Protein AF-W1Y1P5-F1 (afdb_monomer)

Radius of gyration: 15.21 Å; Cα contacts (8 Å, |Δi|>4): 133; chains: 1; bounding box: 36×30×34 Å

Foldseek 3Di:
DWDWPDWDDDPVDIDTDIDDPDDQDPVNVVVVQVVLVVLLVVFFFKDKDKDAPVVLVVVVADDPDDPPDDRIFIWIDRPPPHIYGDPDDDDRTSPVVVHDDDPDDDDDD

pLDDT: mean 91.01, std 9.86, range [53.72, 98.44]

Organism: NCBI:txid408170

Nearest PDB structures (foldseek):
  2zze-assembly2_B  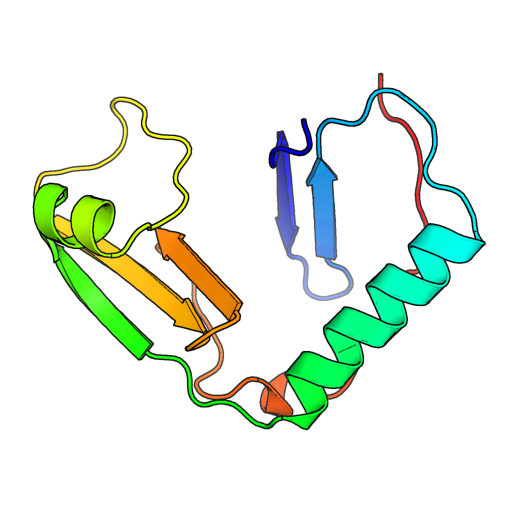TM=9.377E-01  e=1.268E-06  Pyrococcus horikoshii
  2zzg-assembly1_A  TM=9.286E-01  e=6.532E-06  Pyrococcus horikoshii
  2zzg-assembly2_B  TM=8.873E-01  e=1.483E-05  Pyrococcus horikoshii
  3wqy-assembly1_B  TM=8.993E-01  e=1.227E-05  Archaeoglobus fulgidus DSM 4304
  6vu9-assembly1_A  TM=7.867E-01  e=6.309E-03  Stenotrophomonas maltophilia K279a

Solvent-accessible surface area (backbone atoms only — not comparable to full-atom values): 6938 Å² total; per-residue (Å²): 124,73,46,83,73,47,76,47,83,56,99,87,53,74,48,80,40,63,43,67,98,63,83,83,48,72,68,55,50,53,49,50,44,50,52,55,37,52,54,24,71,65,51,45,60,46,49,71,48,75,40,42,54,66,60,42,54,73,70,59,38,50,66,91,86,56,98,82,68,62,70,63,39,42,38,41,26,41,81,98,77,47,39,31,66,50,92,72,91,77,72,65,32,37,45,80,64,75,72,68,80,86,88,79,87,81,90,88,128

Secondary structure (DSSP, 8-state):
---EEEEEE-SS-EEEEE--SSPPPHHHHHHHHHHHHHHHHTTPBPEEEEEEHHHHHHTT-B---STT--SEEEEE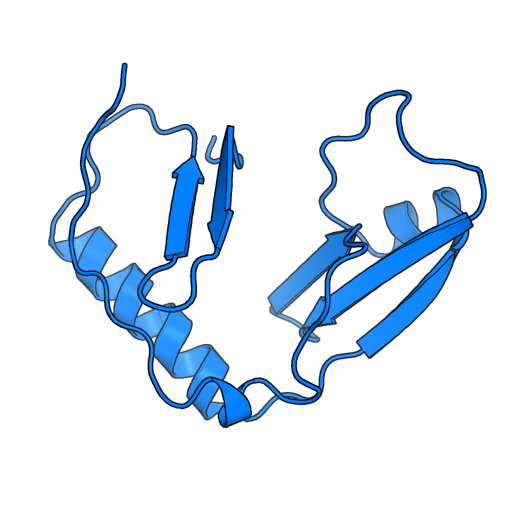EETTTEEEE--S---SBGGGG------------

Mean predicted aligned error: 4.42 Å

Structure (mmCIF, N/CA/C/O backbone):
data_AF-W1Y1P5-F1
#
_entry.id   AF-W1Y1P5-F1
#
loop_
_atom_site.group_PDB
_atom_site.id
_atom_site.type_symbol
_atom_site.label_atom_id
_atom_site.label_alt_id
_atom_site.label_comp_id
_atom_site.label_asym_id
_atom_site.label_entity_id
_atom_site.label_seq_id
_atom_site.pdbx_PDB_ins_code
_atom_site.Cartn_x
_atom_site.Cartn_y
_atom_site.Cartn_z
_atom_site.occupancy
_atom_site.B_iso_or_equiv
_atom_site.auth_seq_id
_atom_site.auth_comp_id
_atom_site.auth_asym_id
_atom_site.auth_atom_id
_atom_site.pdbx_PDB_model_num
ATOM 1 N N . HIS A 1 1 ? 4.144 15.366 2.921 1.00 67.88 1 HIS A N 1
ATOM 2 C CA . HIS A 1 1 ? 4.248 15.459 4.394 1.00 67.88 1 HIS A CA 1
ATOM 3 C C . HIS A 1 1 ? 3.990 14.107 5.050 1.00 67.88 1 HIS A C 1
ATOM 5 O O . HIS A 1 1 ? 4.590 13.836 6.080 1.00 67.88 1 HIS A O 1
ATOM 11 N N . VAL A 1 2 ? 3.175 13.248 4.430 1.00 82.06 2 VAL A N 1
ATOM 12 C CA . VAL A 1 2 ? 3.086 11.826 4.771 1.00 82.06 2 VAL A CA 1
ATOM 13 C C . VAL A 1 2 ? 4.172 11.038 4.047 1.00 82.06 2 VAL A C 1
ATOM 15 O O . VAL A 1 2 ? 4.316 11.179 2.837 1.00 82.06 2 VAL A O 1
ATOM 18 N N . ASN A 1 3 ? 4.947 10.257 4.795 1.00 84.12 3 ASN A N 1
ATOM 19 C CA . ASN A 1 3 ? 5.910 9.282 4.292 1.00 84.12 3 ASN A CA 1
ATOM 20 C C . ASN A 1 3 ? 5.814 8.025 5.154 1.00 84.12 3 ASN A C 1
ATOM 22 O O . ASN A 1 3 ? 5.551 8.122 6.353 1.00 84.12 3 ASN A O 1
ATOM 26 N N . GLN A 1 4 ? 6.067 6.864 4.561 1.00 87.50 4 GLN A N 1
ATOM 27 C CA . GLN A 1 4 ? 6.150 5.615 5.306 1.00 87.50 4 GLN A CA 1
ATOM 28 C C . GLN A 1 4 ? 7.333 5.645 6.285 1.00 87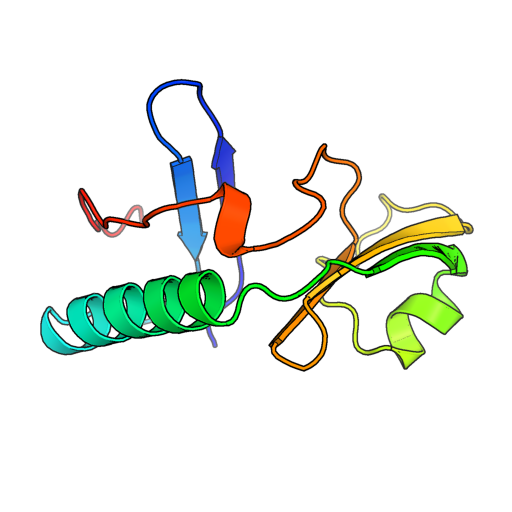.50 4 GLN A C 1
ATOM 30 O O . GLN A 1 4 ? 8.462 5.958 5.905 1.00 87.50 4 GLN A O 1
ATOM 35 N N . ALA A 1 5 ? 7.064 5.295 7.540 1.00 89.75 5 ALA A N 1
ATOM 36 C CA . ALA A 1 5 ? 8.041 5.172 8.620 1.00 89.75 5 ALA A CA 1
ATOM 37 C C . ALA A 1 5 ? 8.278 3.707 9.037 1.00 89.75 5 ALA A C 1
ATOM 39 O O . ALA A 1 5 ? 9.285 3.402 9.674 1.00 89.75 5 ALA A O 1
ATOM 40 N N . GLY A 1 6 ? 7.380 2.792 8.656 1.00 89.00 6 GLY A N 1
ATOM 41 C CA . GLY A 1 6 ? 7.469 1.377 9.002 1.00 89.00 6 GLY A CA 1
ATOM 42 C C . GLY A 1 6 ? 6.329 0.549 8.415 1.00 89.00 6 GLY A C 1
ATOM 43 O O . GLY A 1 6 ? 5.295 1.075 8.006 1.00 89.00 6 GLY A O 1
ATOM 44 N N . SER A 1 7 ? 6.526 -0.765 8.337 1.00 91.06 7 SER A N 1
ATOM 45 C CA . SER A 1 7 ? 5.476 -1.718 7.973 1.00 91.06 7 SER A CA 1
ATOM 46 C C . SER A 1 7 ? 5.750 -3.081 8.605 1.00 91.06 7 SER A C 1
ATOM 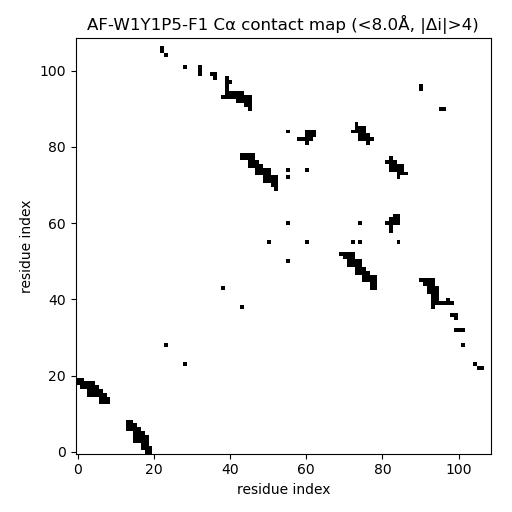48 O O . SER A 1 7 ? 6.905 -3.491 8.739 1.00 91.06 7 SER A O 1
ATOM 50 N N . LEU A 1 8 ? 4.685 -3.772 9.006 1.00 93.25 8 LEU A N 1
ATOM 51 C CA . LEU A 1 8 ? 4.706 -5.138 9.520 1.00 93.25 8 LEU A CA 1
ATOM 52 C C . LEU A 1 8 ? 3.529 -5.907 8.922 1.00 93.25 8 LEU A C 1
ATOM 54 O O . LEU A 1 8 ? 2.396 -5.435 8.975 1.00 93.25 8 LEU A O 1
ATOM 58 N N . VAL A 1 9 ? 3.787 -7.113 8.421 1.00 94.06 9 VAL A N 1
ATOM 59 C CA . VAL A 1 9 ? 2.752 -8.024 7.922 1.00 94.06 9 VAL A CA 1
ATOM 60 C C . VAL A 1 9 ? 2.835 -9.326 8.705 1.00 94.06 9 VAL A C 1
ATOM 62 O O . VAL A 1 9 ? 3.884 -9.969 8.746 1.00 94.06 9 VAL A O 1
ATOM 65 N N . THR A 1 10 ? 1.731 -9.701 9.339 1.00 95.81 10 THR A N 1
ATOM 66 C CA . THR A 1 10 ? 1.560 -10.973 10.050 1.00 95.81 10 THR A CA 1
ATOM 67 C C . THR A 1 10 ? 0.379 -11.738 9.441 1.00 95.81 10 THR A C 1
ATOM 69 O O . THR A 1 10 ? -0.362 -11.160 8.645 1.00 95.81 10 THR A O 1
ATOM 72 N N . PRO A 1 11 ? 0.169 -13.020 9.790 1.00 94.50 11 PRO A N 1
ATOM 73 C CA . PRO A 1 11 ? -1.009 -13.758 9.334 1.00 94.50 11 PRO A CA 1
ATOM 74 C C . PRO A 1 11 ? -2.345 -13.133 9.762 1.00 94.50 11 PRO A C 1
ATOM 76 O O . PRO A 1 11 ? -3.334 -13.296 9.056 1.00 94.50 11 PRO A O 1
ATOM 79 N N . ASP A 1 12 ? -2.365 -12.424 10.897 1.00 94.12 12 ASP A N 1
ATOM 80 C CA . ASP A 1 12 ? -3.600 -11.933 11.516 1.00 94.12 12 ASP A CA 1
ATOM 81 C C . ASP A 1 12 ? -3.856 -10.443 11.250 1.00 94.12 12 ASP A C 1
ATOM 83 O O . ASP A 1 12 ? -5.005 -10.009 11.196 1.00 94.12 12 ASP A O 1
ATOM 87 N N . TYR A 1 13 ? -2.797 -9.641 11.107 1.00 94.19 13 TYR A N 1
ATOM 88 C CA . TYR A 1 13 ? -2.910 -8.199 10.888 1.00 94.19 13 TYR A CA 1
ATOM 89 C C . TYR A 1 13 ? -1.710 -7.602 10.146 1.00 94.19 13 TYR A C 1
ATOM 91 O O . TYR A 1 13 ? -0.591 -8.129 10.165 1.00 94.19 13 TYR A O 1
ATOM 99 N N . LEU A 1 14 ? -1.951 -6.436 9.549 1.00 95.88 14 LEU A N 1
ATOM 100 C CA . LEU A 1 14 ? -0.943 -5.552 8.978 1.00 95.88 14 LEU A CA 1
ATOM 101 C C . LEU A 1 14 ? -0.868 -4.268 9.808 1.00 95.88 14 LEU A C 1
ATOM 103 O O . LEU A 1 14 ? -1.893 -3.733 10.227 1.00 95.88 14 LEU A O 1
ATOM 107 N N . ARG A 1 15 ? 0.346 -3.761 10.025 1.00 96.00 15 ARG A N 1
ATOM 108 C CA . ARG A 1 15 ? 0.599 -2.430 10.588 1.00 96.00 15 ARG A CA 1
ATOM 109 C C . ARG A 1 15 ? 1.335 -1.587 9.556 1.00 96.00 15 ARG A C 1
ATOM 111 O O . ARG A 1 15 ? 2.306 -2.057 8.960 1.00 96.00 15 ARG A O 1
ATOM 118 N N . PHE A 1 16 ? 0.894 -0.349 9.374 1.00 94.38 16 PHE A N 1
ATOM 119 C CA . PHE A 1 16 ? 1.541 0.625 8.505 1.00 94.38 16 PHE A CA 1
ATOM 120 C C . PHE A 1 16 ? 1.793 1.905 9.296 1.00 94.38 16 PHE A C 1
ATOM 122 O O . PHE A 1 16 ? 0.852 2.516 9.796 1.00 94.38 16 PHE A O 1
ATOM 129 N N . ASP A 1 17 ? 3.062 2.287 9.416 1.00 93.81 17 ASP A N 1
ATOM 130 C CA . ASP A 1 17 ? 3.481 3.454 10.185 1.00 93.81 17 ASP A CA 1
ATOM 131 C C . ASP A 1 17 ? 3.828 4.581 9.206 1.00 93.81 17 ASP A C 1
ATOM 133 O O . ASP A 1 17 ? 4.538 4.358 8.219 1.00 93.81 17 ASP A O 1
ATOM 137 N N . PHE A 1 18 ? 3.362 5.799 9.474 1.00 92.62 18 PHE A N 1
ATOM 138 C CA . PHE A 1 18 ? 3.583 6.959 8.613 1.00 92.62 18 PHE A CA 1
ATOM 139 C C . PHE A 1 18 ? 3.822 8.235 9.421 1.00 92.62 18 PHE A C 1
ATOM 141 O O . PHE A 1 18 ? 3.404 8.356 10.569 1.00 92.62 18 PHE A O 1
ATOM 148 N N . THR A 1 19 ? 4.500 9.211 8.817 1.00 91.50 19 THR A N 1
ATOM 149 C CA . THR A 1 19 ? 4.709 10.528 9.429 1.00 91.50 19 THR A CA 1
ATOM 150 C C . THR A 1 19 ? 3.500 11.430 9.196 1.00 91.50 19 THR A C 1
ATOM 152 O O . THR A 1 19 ? 3.135 11.682 8.050 1.00 91.50 19 THR A O 1
ATOM 155 N N . HIS A 1 20 ? 2.908 11.988 10.246 1.00 90.38 20 HIS A N 1
ATOM 156 C CA . HIS A 1 20 ? 1.846 12.987 10.128 1.00 90.38 20 HIS A CA 1
ATOM 157 C C . HIS A 1 20 ? 1.921 13.975 11.300 1.00 90.38 20 HIS A C 1
ATOM 159 O O . HIS A 1 20 ? 2.383 13.621 12.381 1.00 90.38 20 HIS A O 1
ATOM 165 N N . PHE A 1 21 ? 1.556 15.240 11.072 1.00 87.12 21 PHE A N 1
ATOM 166 C CA . PHE A 1 21 ? 1.766 16.320 12.053 1.00 87.12 21 PHE A CA 1
ATOM 167 C C . PHE A 1 21 ? 0.642 16.446 13.087 1.00 87.12 21 PHE A C 1
ATOM 169 O O . PHE A 1 21 ? 0.788 17.157 14.079 1.00 87.12 21 PHE A O 1
ATOM 176 N N . SER A 1 22 ? -0.477 15.778 12.848 1.00 89.25 22 SER A N 1
ATOM 177 C CA . SER A 1 22 ? -1.657 15.761 13.703 1.00 89.25 22 SER A CA 1
ATOM 178 C C . SER A 1 22 ? -2.201 14.337 13.780 1.00 89.25 22 SER A C 1
ATOM 180 O O . SER A 1 22 ? -1.859 13.520 12.928 1.00 89.25 22 SER A O 1
ATOM 182 N N . PRO A 1 23 ? -3.037 14.012 14.775 1.00 89.62 23 PRO A N 1
ATOM 183 C CA . PRO A 1 23 ? -3.843 12.799 14.724 1.00 89.62 23 PRO A CA 1
ATOM 184 C C . PRO A 1 23 ? -4.717 12.790 13.469 1.00 89.62 23 PRO A C 1
ATOM 186 O O . PRO A 1 23 ? -5.210 13.846 13.064 1.00 89.62 23 PRO A O 1
ATOM 189 N N . VAL A 1 24 ? -4.925 11.611 12.887 1.00 94.12 24 VAL A N 1
ATOM 190 C CA . VAL A 1 24 ? -5.866 11.448 11.775 1.00 94.12 24 VAL A CA 1
ATOM 191 C C . VAL A 1 24 ? -7.284 11.505 12.332 1.00 94.12 24 VAL A C 1
ATOM 193 O O . VAL A 1 24 ? -7.608 10.853 13.327 1.00 94.12 24 VAL A O 1
ATOM 196 N N . THR A 1 25 ? -8.135 12.322 11.729 1.00 95.31 25 THR A N 1
ATOM 197 C CA . THR A 1 25 ? -9.530 12.444 12.156 1.00 95.31 25 THR A CA 1
ATOM 198 C C . THR A 1 25 ? -10.338 11.211 11.753 1.00 95.31 25 THR A C 1
ATOM 200 O O . THR A 1 25 ? -9.996 10.509 10.806 1.00 95.31 25 THR A O 1
ATOM 203 N N . GLN A 1 26 ? -11.458 10.958 12.437 1.00 96.12 26 GLN A N 1
ATOM 204 C CA . GLN A 1 26 ? -12.335 9.838 12.076 1.00 96.12 26 GLN A CA 1
ATOM 205 C C . GLN A 1 26 ? -12.838 9.938 10.626 1.00 96.12 26 GLN A C 1
ATOM 207 O O . GLN A 1 26 ? -12.901 8.930 9.937 1.00 96.12 26 GLN A O 1
ATOM 212 N N . GLU A 1 27 ? -13.139 11.148 10.147 1.00 97.56 27 GLU A N 1
ATOM 213 C CA . GLU A 1 27 ? -13.575 11.370 8.765 1.00 97.56 27 GLU A CA 1
ATOM 214 C C . GLU A 1 27 ? -12.473 11.017 7.755 1.00 97.56 27 GLU A C 1
ATOM 216 O O . GLU A 1 27 ? -12.742 10.359 6.753 1.00 97.56 27 GLU A O 1
ATOM 221 N N . GLU A 1 28 ? -11.221 11.391 8.029 1.00 96.75 28 GLU A N 1
ATOM 222 C CA . GLU A 1 28 ? -10.084 11.003 7.188 1.00 96.75 28 GLU A CA 1
ATOM 223 C C . GLU A 1 28 ? -9.846 9.487 7.221 1.00 96.75 28 GLU A C 1
ATOM 225 O O . GLU A 1 28 ? -9.567 8.898 6.179 1.00 96.75 28 GLU A O 1
ATOM 230 N N . LEU A 1 29 ? -9.995 8.834 8.381 1.00 97.44 29 LEU A N 1
ATOM 231 C CA . LEU A 1 29 ? -9.897 7.373 8.489 1.00 97.44 29 LEU A CA 1
ATOM 232 C C . LEU A 1 29 ? -10.974 6.670 7.655 1.00 97.44 29 LEU A C 1
ATOM 234 O O . LEU A 1 29 ? -10.661 5.727 6.928 1.00 97.44 29 LEU A O 1
ATOM 238 N N . ASP A 1 30 ? -12.214 7.154 7.710 1.00 98.12 30 ASP A N 1
ATOM 239 C CA . ASP A 1 30 ? -13.321 6.614 6.918 1.00 98.12 30 ASP A CA 1
ATOM 240 C C . ASP A 1 30 ? -13.056 6.797 5.411 1.00 98.12 30 ASP A C 1
ATOM 242 O O . ASP A 1 30 ? -13.292 5.885 4.614 1.00 98.12 30 ASP A O 1
ATOM 246 N N . GLN A 1 31 ? -12.504 7.947 5.009 1.00 98.31 31 GLN A N 1
ATOM 247 C CA . GLN A 1 31 ? -12.100 8.214 3.625 1.00 98.31 31 GLN A CA 1
ATOM 248 C C . GLN A 1 31 ? -10.945 7.314 3.168 1.00 98.31 31 GLN A C 1
ATOM 250 O O . GLN A 1 31 ? -10.982 6.802 2.049 1.00 98.31 31 GLN A O 1
ATOM 255 N N . ILE A 1 32 ? -9.939 7.089 4.019 1.00 97.25 32 ILE A N 1
ATOM 256 C CA . ILE A 1 32 ? -8.820 6.182 3.734 1.00 97.25 32 ILE A CA 1
ATOM 257 C C . ILE A 1 32 ? -9.340 4.757 3.529 1.00 97.25 32 ILE A C 1
ATOM 259 O O . ILE A 1 32 ? -9.014 4.124 2.525 1.00 97.25 32 ILE A O 1
ATOM 263 N N . GLU A 1 33 ? -10.165 4.250 4.448 1.00 98.44 33 GLU A N 1
ATOM 264 C CA . GLU A 1 33 ? -10.734 2.904 4.340 1.00 98.44 33 GLU A CA 1
ATOM 265 C C . GLU A 1 33 ? -11.595 2.751 3.080 1.00 98.44 33 GLU A C 1
ATOM 267 O O . GLU A 1 33 ? -11.476 1.744 2.373 1.00 98.44 33 GLU A O 1
ATOM 272 N N . ALA A 1 34 ? -12.424 3.750 2.763 1.00 98.44 34 ALA A N 1
ATOM 273 C CA . ALA A 1 34 ? -13.240 3.753 1.552 1.00 98.44 34 ALA A CA 1
ATOM 274 C C . ALA A 1 34 ? -12.380 3.741 0.280 1.00 98.44 34 ALA A C 1
ATOM 276 O O . ALA A 1 34 ? -12.636 2.935 -0.613 1.00 98.44 34 ALA A O 1
ATOM 277 N N . LEU A 1 35 ? -11.334 4.571 0.221 1.00 98.31 35 LEU A N 1
ATOM 278 C CA . LEU A 1 35 ? -10.428 4.653 -0.924 1.00 98.31 35 LEU A CA 1
ATOM 279 C C . LEU A 1 35 ? -9.696 3.327 -1.170 1.00 98.31 35 LEU A C 1
ATOM 281 O O . LEU A 1 35 ? -9.641 2.853 -2.302 1.00 98.31 35 LEU A O 1
ATOM 285 N N . VAL A 1 36 ? -9.163 2.695 -0.119 1.00 97.88 36 VAL A N 1
ATOM 286 C CA . VAL A 1 36 ? -8.464 1.406 -0.260 1.00 97.88 36 VAL A CA 1
ATOM 287 C C . VAL A 1 36 ? -9.420 0.330 -0.773 1.00 97.88 36 VAL A C 1
ATOM 289 O O . VAL A 1 36 ? -9.068 -0.436 -1.669 1.00 97.88 36 VAL A O 1
ATOM 292 N N . ASN A 1 37 ? -10.646 0.280 -0.247 1.00 98.44 37 ASN A N 1
ATOM 293 C CA . ASN A 1 37 ? -11.645 -0.666 -0.736 1.00 98.44 37 ASN A CA 1
ATOM 294 C C . ASN A 1 37 ? -12.084 -0.358 -2.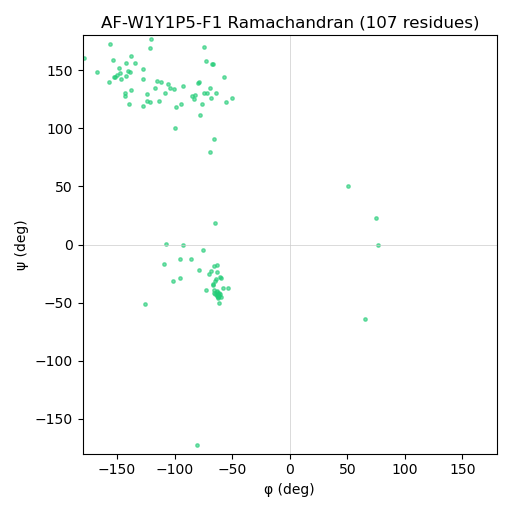178 1.00 98.44 37 ASN A C 1
ATOM 296 O O . ASN A 1 37 ? -12.297 -1.293 -2.946 1.00 98.44 37 ASN A O 1
ATOM 300 N N . GLU A 1 38 ? -12.165 0.911 -2.586 1.00 98.19 38 GLU A N 1
ATOM 301 C CA . GLU A 1 38 ? -12.439 1.285 -3.980 1.00 98.19 38 GLU A CA 1
ATOM 302 C C . GLU A 1 38 ? -11.366 0.728 -4.930 1.00 98.19 38 GLU A C 1
ATOM 304 O O . GLU A 1 38 ? -11.699 0.123 -5.948 1.00 98.19 38 GLU A O 1
ATOM 309 N N . GLU A 1 39 ? -10.084 0.850 -4.579 1.00 98.25 39 GLU A N 1
ATOM 310 C CA . GLU A 1 39 ? -8.978 0.296 -5.376 1.00 98.25 39 GLU A CA 1
ATOM 311 C C . GLU A 1 39 ? -8.972 -1.239 -5.420 1.00 98.25 39 GLU A C 1
ATOM 313 O O . GLU A 1 39 ? -8.631 -1.845 -6.443 1.00 98.25 39 GLU A O 1
ATOM 318 N N . ILE A 1 40 ? -9.387 -1.897 -4.335 1.00 98.25 40 ILE A N 1
ATOM 319 C CA . ILE A 1 40 ? -9.591 -3.353 -4.322 1.00 98.25 40 ILE A CA 1
ATOM 320 C C . ILE A 1 40 ? -10.705 -3.738 -5.305 1.00 98.25 40 ILE A C 1
ATOM 322 O O . ILE A 1 40 ? -10.541 -4.671 -6.093 1.00 98.25 40 ILE A O 1
ATOM 326 N N . LEU A 1 41 ? -11.815 -2.995 -5.305 1.00 98.12 41 LEU A N 1
ATOM 327 C CA . LEU A 1 41 ? -12.972 -3.258 -6.166 1.00 98.12 41 LEU A CA 1
ATOM 328 C C . LEU A 1 41 ? -12.701 -3.009 -7.653 1.00 98.12 41 LEU A C 1
ATOM 330 O O . LEU A 1 41 ? -13.375 -3.608 -8.492 1.00 98.12 41 LEU A O 1
ATOM 334 N N . LYS A 1 42 ? -11.709 -2.178 -7.997 1.00 98.12 42 LYS A N 1
ATOM 335 C CA . LYS A 1 42 ? -11.277 -1.977 -9.391 1.00 98.12 42 LYS A CA 1
ATOM 336 C C . LYS A 1 42 ? -10.710 -3.244 -10.032 1.00 98.12 42 LYS A C 1
ATOM 338 O O . LYS A 1 42 ? -10.675 -3.309 -11.258 1.00 98.12 42 LYS A O 1
ATOM 343 N N . ALA A 1 43 ? -10.322 -4.245 -9.232 1.00 98.06 43 ALA A N 1
ATOM 344 C CA . ALA A 1 43 ? -9.762 -5.507 -9.710 1.00 98.06 43 ALA A CA 1
ATOM 345 C C . ALA A 1 43 ? -8.607 -5.281 -10.699 1.00 98.06 43 ALA A C 1
ATOM 347 O O . ALA A 1 43 ? -8.583 -5.823 -11.806 1.00 98.06 43 ALA A O 1
ATOM 348 N N . THR A 1 44 ? -7.662 -4.434 -10.301 1.00 98.31 44 THR A N 1
ATOM 349 C CA . THR A 1 44 ? -6.540 -4.008 -11.135 1.00 98.31 44 THR A CA 1
ATOM 350 C C . THR A 1 44 ? -5.435 -5.059 -11.098 1.00 98.31 44 THR A C 1
ATOM 352 O O . THR A 1 44 ? -4.992 -5.456 -10.018 1.00 98.31 44 THR A O 1
ATOM 355 N N . ASP A 1 45 ? -4.960 -5.492 -12.267 1.00 98.44 45 ASP A N 1
ATOM 356 C CA . ASP A 1 45 ? -3.781 -6.356 -12.369 1.00 98.44 45 ASP A CA 1
ATOM 357 C C . ASP A 1 45 ? -2.512 -5.590 -11.977 1.00 98.44 45 ASP A C 1
ATOM 359 O O . ASP A 1 45 ? -2.287 -4.460 -12.418 1.00 98.44 45 ASP A O 1
ATOM 363 N N . LEU A 1 46 ? -1.666 -6.213 -11.155 1.00 97.56 46 LEU A N 1
ATOM 364 C CA . LEU A 1 46 ? -0.380 -5.644 -10.768 1.00 97.56 46 LEU A CA 1
ATOM 365 C C . LEU A 1 46 ? 0.653 -5.858 -11.879 1.00 97.56 46 LEU A C 1
ATOM 367 O O . LEU A 1 46 ? 0.778 -6.948 -12.441 1.00 97.56 46 LEU A O 1
ATOM 371 N N . ALA A 1 47 ? 1.462 -4.833 -12.136 1.00 96.81 47 ALA A N 1
ATOM 372 C CA . ALA A 1 47 ? 2.638 -4.922 -12.988 1.00 96.81 47 ALA A CA 1
ATOM 373 C C . ALA A 1 47 ? 3.887 -5.082 -12.111 1.00 96.81 47 ALA A C 1
ATOM 375 O O . ALA A 1 47 ? 4.211 -4.218 -11.301 1.00 96.81 47 ALA A O 1
ATOM 376 N N . ILE A 1 48 ? 4.595 -6.203 -12.257 1.00 96.00 48 ILE A N 1
ATOM 377 C CA . ILE A 1 48 ? 5.807 -6.497 -11.485 1.00 96.00 48 ILE A CA 1
ATOM 378 C C . ILE A 1 48 ? 6.947 -6.766 -12.456 1.00 96.00 48 ILE A C 1
ATOM 380 O O . ILE A 1 48 ? 6.847 -7.662 -13.295 1.00 96.00 48 ILE A O 1
ATOM 384 N N . ALA A 1 49 ? 8.032 -6.006 -12.335 1.00 95.88 49 ALA A N 1
ATOM 385 C CA . ALA A 1 49 ? 9.183 -6.126 -13.220 1.00 95.88 49 ALA A CA 1
ATOM 386 C C . ALA A 1 49 ? 10.493 -5.796 -12.502 1.00 95.88 49 ALA A C 1
ATOM 388 O O . ALA A 1 49 ? 10.525 -4.994 -11.568 1.00 95.88 49 ALA A O 1
ATOM 389 N N . GLU A 1 50 ? 11.579 -6.399 -12.974 1.00 95.19 50 GLU A N 1
ATOM 390 C CA . GLU A 1 50 ? 12.938 -5.987 -12.636 1.00 95.19 50 GLU A CA 1
ATOM 391 C C . GLU A 1 50 ? 13.440 -4.995 -13.684 1.00 95.19 50 GLU A C 1
ATOM 393 O O . GLU A 1 50 ? 13.213 -5.180 -14.881 1.00 95.19 50 GLU A O 1
ATOM 398 N N . MET A 1 51 ? 14.092 -3.929 -13.237 1.00 94.69 51 MET A N 1
ATOM 399 C CA . MET A 1 51 ? 14.630 -2.883 -14.107 1.00 94.69 51 MET A CA 1
ATOM 400 C C . MET A 1 51 ? 15.781 -2.152 -13.423 1.00 94.69 51 MET A C 1
ATOM 402 O O . MET A 1 51 ? 16.050 -2.370 -12.239 1.00 94.69 51 MET A O 1
ATOM 406 N N . SER A 1 52 ? 16.469 -1.281 -14.155 1.00 93.50 52 SER A N 1
ATOM 407 C CA . SER A 1 52 ? 17.510 -0.442 -13.565 1.00 93.50 52 SER A CA 1
ATOM 408 C C . SER A 1 52 ? 16.932 0.582 -12.582 1.00 93.50 52 SER A C 1
ATOM 410 O O . SER A 1 52 ? 15.777 1.005 -12.686 1.00 93.50 52 SER A O 1
ATOM 412 N N . MET A 1 53 ? 17.761 1.032 -11.638 1.00 89.38 53 MET A N 1
ATOM 413 C CA . MET A 1 53 ? 17.400 2.108 -10.707 1.00 89.38 53 MET A CA 1
ATOM 414 C C . MET A 1 53 ? 16.911 3.380 -11.429 1.00 89.38 53 MET A C 1
ATOM 416 O O . MET A 1 53 ? 15.987 4.045 -10.959 1.00 89.38 53 MET A O 1
ATOM 420 N N . ASP A 1 54 ? 17.507 3.721 -12.572 1.00 89.88 54 ASP A N 1
ATOM 421 C CA . ASP A 1 54 ? 17.139 4.920 -13.330 1.00 89.88 54 ASP A CA 1
ATOM 422 C C . ASP A 1 54 ? 15.786 4.767 -14.038 1.00 89.88 54 ASP A C 1
ATOM 424 O O . ASP A 1 54 ? 14.975 5.695 -14.017 1.00 89.88 54 ASP A O 1
ATOM 428 N N . GLU A 1 55 ? 15.485 3.585 -14.584 1.00 92.19 55 GLU A N 1
ATOM 429 C CA . GLU A 1 55 ? 14.160 3.270 -15.139 1.00 92.19 55 GLU A CA 1
ATOM 430 C C . GLU A 1 55 ? 13.072 3.304 -14.058 1.00 92.19 55 GLU A C 1
ATOM 432 O O . GLU A 1 55 ? 11.995 3.864 -14.276 1.00 92.19 55 GLU A O 1
ATOM 437 N N . ALA A 1 56 ? 13.363 2.774 -12.866 1.00 91.50 56 ALA A N 1
ATOM 438 C CA . ALA A 1 56 ? 12.434 2.808 -11.740 1.00 91.50 56 ALA A CA 1
ATOM 439 C C . ALA A 1 56 ? 12.139 4.247 -11.281 1.00 91.50 56 ALA A C 1
ATOM 441 O O . ALA A 1 56 ? 10.978 4.610 -11.072 1.00 91.50 56 ALA A O 1
ATOM 442 N N . LYS A 1 57 ? 13.170 5.100 -11.188 1.00 87.25 57 LYS A N 1
ATOM 443 C CA . LYS A 1 57 ? 13.002 6.535 -10.898 1.00 87.25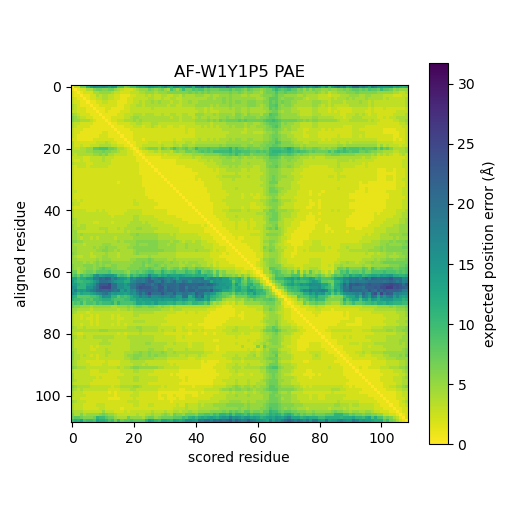 57 LYS A CA 1
ATOM 444 C C . LYS A 1 57 ? 12.182 7.240 -11.975 1.00 87.25 57 LYS A C 1
ATOM 446 O O . LYS A 1 57 ? 11.312 8.041 -11.641 1.00 87.25 57 LYS A O 1
ATOM 451 N N . ALA A 1 58 ? 12.418 6.932 -13.251 1.00 90.25 58 ALA A N 1
ATOM 452 C CA . ALA A 1 58 ? 11.665 7.511 -14.364 1.00 90.25 58 ALA A CA 1
ATOM 453 C C . ALA A 1 58 ? 10.173 7.129 -14.337 1.00 90.25 58 ALA A C 1
ATOM 455 O O . ALA A 1 58 ? 9.330 7.921 -14.753 1.00 90.25 58 ALA A O 1
ATOM 456 N N . LYS A 1 59 ? 9.837 5.952 -13.794 1.00 88.69 59 LYS A N 1
ATOM 457 C CA . LYS A 1 59 ? 8.457 5.509 -13.534 1.00 88.69 59 LYS A CA 1
ATOM 458 C C . LYS A 1 59 ? 7.798 6.168 -12.316 1.00 88.69 59 LYS A C 1
ATOM 460 O O . LYS A 1 59 ? 6.621 5.926 -12.071 1.00 88.69 59 LYS A O 1
ATOM 465 N N . GLY A 1 60 ? 8.525 6.988 -11.558 1.00 85.75 60 GLY A N 1
ATOM 466 C CA . GLY A 1 60 ? 8.008 7.620 -10.345 1.00 85.75 60 GLY A CA 1
ATOM 467 C C . GLY A 1 60 ? 7.903 6.664 -9.159 1.00 85.75 60 GLY A C 1
ATOM 468 O O . GLY A 1 60 ? 7.115 6.926 -8.254 1.00 85.75 60 GLY A O 1
ATOM 469 N N . ALA A 1 61 ? 8.678 5.570 -9.155 1.00 81.94 61 ALA A N 1
ATOM 470 C CA . ALA A 1 61 ? 8.684 4.634 -8.040 1.00 81.94 61 ALA A CA 1
ATOM 471 C C . ALA A 1 61 ? 9.010 5.366 -6.733 1.00 81.94 61 ALA A C 1
ATOM 473 O O . ALA A 1 61 ? 10.062 6.001 -6.597 1.00 81.94 61 ALA A O 1
ATOM 474 N N . MET A 1 62 ? 8.106 5.264 -5.762 1.00 72.75 62 MET A N 1
ATOM 475 C CA . MET A 1 62 ? 8.379 5.692 -4.403 1.00 72.75 62 MET A CA 1
ATOM 476 C C . MET A 1 62 ? 9.412 4.740 -3.811 1.00 72.75 62 MET A C 1
ATOM 478 O O . MET A 1 62 ? 9.246 3.521 -3.815 1.00 72.75 62 MET A O 1
ATOM 482 N N . ALA A 1 63 ? 10.497 5.304 -3.299 1.00 64.44 63 ALA A N 1
ATOM 483 C CA . ALA A 1 63 ? 11.440 4.556 -2.499 1.00 64.44 63 ALA A CA 1
ATOM 484 C C . ALA A 1 63 ? 11.966 5.430 -1.370 1.00 64.44 63 ALA A C 1
ATOM 486 O O . ALA A 1 63 ? 12.238 6.622 -1.534 1.00 64.44 63 ALA A O 1
ATOM 487 N N . LEU A 1 64 ? 12.212 4.789 -0.233 1.00 57.06 64 LEU A N 1
ATOM 488 C CA . LEU A 1 64 ? 13.245 5.239 0.685 1.00 57.06 64 LEU A CA 1
ATOM 489 C C . LEU A 1 64 ? 14.587 4.971 -0.018 1.00 57.06 64 LEU A C 1
ATOM 491 O O . LEU A 1 64 ? 15.212 3.932 0.195 1.00 57.06 64 LEU A O 1
ATOM 495 N N . PHE A 1 65 ? 14.971 5.852 -0.949 1.00 57.72 65 PHE A N 1
ATOM 496 C CA . PHE A 1 65 ? 16.223 5.761 -1.7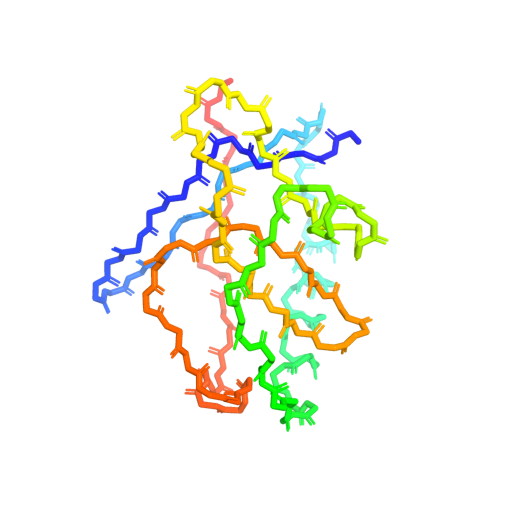01 1.00 57.72 65 PHE A CA 1
ATOM 497 C C . PHE A 1 65 ? 17.399 5.941 -0.731 1.00 57.72 65 PHE A C 1
ATOM 499 O O . PHE A 1 65 ? 17.825 7.056 -0.445 1.00 57.72 65 PHE A O 1
ATOM 506 N N . GLY A 1 66 ? 17.889 4.833 -0.184 1.00 54.81 66 GLY A N 1
ATOM 507 C CA . GLY A 1 66 ? 19.153 4.757 0.545 1.00 54.81 66 GLY A CA 1
ATOM 508 C C . GLY A 1 66 ? 20.100 3.762 -0.121 1.00 54.81 66 GLY A C 1
ATOM 509 O O . GLY A 1 66 ? 19.707 3.058 -1.051 1.00 54.81 66 GLY A O 1
ATOM 510 N N . ASP A 1 67 ? 21.318 3.645 0.408 1.00 53.72 67 ASP A N 1
ATOM 511 C CA . ASP A 1 67 ? 22.423 2.805 -0.102 1.00 53.72 67 ASP A CA 1
ATOM 512 C C . ASP A 1 67 ? 22.164 1.277 -0.060 1.00 53.72 67 ASP A C 1
ATOM 514 O O . ASP A 1 67 ? 23.094 0.473 -0.072 1.00 53.72 67 ASP A O 1
ATOM 518 N N . LYS A 1 68 ? 20.903 0.842 0.052 1.00 66.88 68 LYS A N 1
ATOM 519 C CA . LYS A 1 68 ? 20.505 -0.563 0.234 1.00 66.88 68 LYS A CA 1
ATOM 520 C C . LYS A 1 68 ? 20.139 -1.293 -1.059 1.00 66.88 68 LYS A C 1
ATOM 522 O O . LYS A 1 68 ? 20.000 -2.512 -1.021 1.00 66.88 68 LYS A O 1
ATOM 527 N N . TYR A 1 69 ? 19.955 -0.584 -2.170 1.00 72.06 69 TYR A N 1
ATOM 528 C CA . TYR A 1 69 ? 19.523 -1.178 -3.437 1.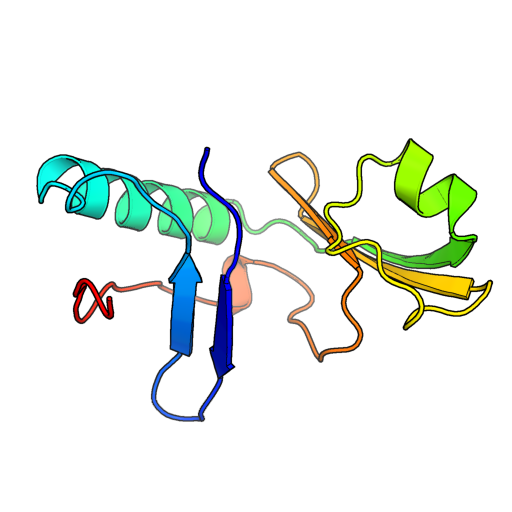00 72.06 69 TYR A CA 1
ATOM 529 C C . TYR A 1 69 ? 20.681 -1.261 -4.436 1.00 72.06 69 TYR A C 1
ATOM 531 O O . TYR A 1 69 ? 21.474 -0.329 -4.541 1.00 72.06 69 TYR A O 1
ATOM 539 N N . GLY A 1 70 ? 20.776 -2.388 -5.146 1.00 79.06 70 GLY A N 1
ATOM 540 C CA . GLY A 1 70 ? 21.741 -2.586 -6.231 1.00 79.06 70 GLY A CA 1
ATOM 541 C C . GLY A 1 70 ? 21.296 -1.950 -7.553 1.00 79.06 70 GLY A C 1
ATOM 542 O O . GLY A 1 70 ? 20.277 -1.263 -7.613 1.00 79.06 70 GLY A O 1
ATOM 543 N N . ASP A 1 71 ? 22.053 -2.216 -8.621 1.00 85.44 71 ASP A N 1
ATOM 544 C CA . ASP A 1 71 ? 21.826 -1.626 -9.953 1.00 85.44 71 ASP A CA 1
ATOM 545 C C . ASP A 1 71 ? 20.497 -2.056 -10.593 1.00 85.44 71 ASP A C 1
ATOM 547 O O . ASP A 1 71 ? 19.883 -1.287 -11.336 1.00 85.44 71 ASP A O 1
ATOM 551 N N . VAL A 1 72 ? 20.046 -3.276 -10.282 1.00 90.94 72 VAL A N 1
ATOM 552 C CA . VAL A 1 72 ? 18.752 -3.829 -10.697 1.00 90.94 72 VAL A CA 1
ATOM 553 C C . VAL A 1 72 ? 17.834 -3.903 -9.484 1.00 90.94 72 VAL A C 1
ATOM 555 O O . VAL A 1 72 ? 18.207 -4.428 -8.432 1.00 90.94 72 VAL A O 1
ATOM 558 N N . VAL A 1 73 ? 16.621 -3.388 -9.644 1.00 92.12 73 VAL A N 1
ATOM 559 C CA . VAL A 1 73 ? 15.593 -3.327 -8.608 1.00 92.12 73 VAL A CA 1
ATOM 560 C C . VAL A 1 73 ? 14.286 -3.927 -9.102 1.00 92.12 73 VAL A C 1
ATOM 562 O O . VAL A 1 73 ? 13.968 -3.875 -10.289 1.00 92.12 73 VAL A O 1
ATOM 565 N N . ARG A 1 74 ? 13.505 -4.474 -8.171 1.00 93.75 74 ARG A N 1
ATOM 566 C CA . ARG A 1 74 ? 12.159 -4.979 -8.438 1.00 93.75 74 ARG A CA 1
ATOM 567 C C . ARG A 1 74 ? 11.129 -3.899 -8.132 1.00 93.75 74 ARG A C 1
ATOM 569 O O . ARG A 1 74 ? 11.030 -3.441 -6.994 1.00 93.75 74 ARG A O 1
ATOM 576 N N . VAL A 1 75 ? 10.357 -3.529 -9.145 1.00 94.50 75 VAL A N 1
ATOM 577 C CA . VAL A 1 75 ? 9.248 -2.578 -9.052 1.00 94.50 75 VAL A CA 1
ATOM 578 C C . VAL A 1 75 ? 7.938 -3.350 -8.987 1.00 94.50 75 VAL A C 1
ATOM 580 O O . VAL A 1 75 ? 7.715 -4.276 -9.772 1.00 94.50 75 VAL A O 1
ATOM 583 N N . VAL A 1 76 ? 7.073 -2.948 -8.063 1.00 95.31 76 VAL A N 1
ATOM 584 C CA . VAL A 1 76 ? 5.679 -3.378 -7.976 1.00 95.31 76 VAL A CA 1
ATOM 585 C C . VAL A 1 76 ? 4.804 -2.165 -8.261 1.00 95.31 76 VAL A C 1
ATOM 587 O O . VAL A 1 76 ? 4.923 -1.131 -7.608 1.00 95.31 76 VAL A O 1
ATOM 590 N N . GLU A 1 77 ? 3.942 -2.289 -9.258 1.00 96.06 77 GLU A N 1
ATOM 591 C CA . GLU A 1 77 ? 3.077 -1.222 -9.744 1.00 96.06 77 GLU A CA 1
ATOM 592 C C . GLU A 1 77 ? 1.616 -1.679 -9.692 1.00 96.06 77 GLU A C 1
ATOM 594 O O . GLU A 1 77 ? 1.260 -2.748 -10.190 1.00 96.06 77 GLU A O 1
ATOM 599 N N . VAL A 1 78 ? 0.773 -0.844 -9.085 1.00 96.69 78 VAL A N 1
ATOM 600 C CA . VAL A 1 78 ? -0.684 -0.851 -9.239 1.00 96.69 78 VAL A CA 1
ATOM 601 C C . VAL A 1 78 ? -0.998 0.272 -10.234 1.00 96.69 78 VAL A C 1
ATOM 603 O O . VAL A 1 78 ? -0.952 1.446 -9.844 1.00 96.69 78 VAL A O 1
ATOM 606 N N . PRO A 1 79 ? -1.245 -0.045 -11.520 1.00 95.25 79 PRO A N 1
ATOM 607 C CA . PRO A 1 79 ? -1.360 0.948 -12.583 1.00 95.25 79 PRO A CA 1
ATOM 608 C C . PRO A 1 79 ? -2.311 2.097 -12.244 1.00 95.25 79 PRO A C 1
ATOM 610 O O . PRO A 1 79 ? -3.470 1.885 -11.898 1.00 95.25 79 PRO A O 1
ATOM 613 N N . GLY A 1 80 ? -1.809 3.328 -12.363 1.00 92.75 80 GLY A N 1
ATOM 614 C CA . GLY A 1 80 ? -2.581 4.545 -12.096 1.00 92.75 80 GLY A CA 1
ATOM 615 C C . GLY A 1 80 ? -2.788 4.884 -10.616 1.00 92.75 80 GLY A C 1
ATOM 616 O O . GLY A 1 80 ? -3.394 5.917 -10.340 1.00 92.75 80 GLY A O 1
ATOM 617 N N . PHE A 1 81 ? -2.272 4.074 -9.685 1.00 94.50 81 PHE A N 1
ATOM 618 C CA . PHE A 1 81 ? -2.455 4.282 -8.247 1.00 94.50 81 PHE A CA 1
ATOM 619 C C . PHE A 1 81 ? -1.139 4.328 -7.460 1.00 94.50 81 PHE A C 1
ATOM 621 O O . PHE A 1 81 ? -0.913 5.272 -6.705 1.00 94.50 81 PHE A O 1
ATOM 628 N N . SER A 1 82 ? -0.259 3.335 -7.628 1.00 92.94 82 SER A N 1
ATOM 629 C CA . SER A 1 82 ? 0.977 3.227 -6.841 1.00 92.94 82 SER A CA 1
ATOM 630 C C . SER A 1 82 ? 2.108 2.553 -7.614 1.00 92.94 82 SER A C 1
ATOM 632 O O . SER A 1 82 ? 1.874 1.636 -8.398 1.00 92.94 82 SER A O 1
ATOM 634 N N . VAL A 1 83 ? 3.343 2.991 -7.368 1.00 93.69 83 VAL A N 1
ATOM 635 C CA . VAL A 1 83 ? 4.574 2.400 -7.908 1.00 93.69 83 VAL A CA 1
ATOM 636 C C . VAL A 1 83 ? 5.623 2.408 -6.799 1.00 93.69 83 VAL A C 1
ATOM 638 O O . VAL A 1 83 ? 5.970 3.476 -6.297 1.00 93.69 83 VAL A O 1
ATOM 641 N N . GLU A 1 84 ? 6.149 1.245 -6.423 1.00 91.75 84 GLU A N 1
ATOM 642 C CA . GLU A 1 84 ? 7.089 1.108 -5.302 1.00 91.75 84 GLU A CA 1
ATOM 643 C C . GLU A 1 84 ? 8.206 0.098 -5.606 1.00 91.75 84 GLU A C 1
ATOM 645 O O . GLU A 1 84 ? 8.007 -0.889 -6.321 1.00 91.75 84 GLU A O 1
ATOM 650 N N . LEU A 1 85 ? 9.391 0.319 -5.031 1.00 91.81 85 LEU A N 1
ATOM 651 C CA . LEU A 1 85 ? 10.434 -0.706 -4.964 1.00 91.81 85 LEU A CA 1
ATOM 652 C C . LEU A 1 85 ? 10.120 -1.710 -3.851 1.00 91.81 85 LEU A C 1
ATOM 654 O O . LEU A 1 85 ? 10.228 -1.379 -2.674 1.00 91.81 85 LEU A O 1
ATOM 658 N N . CYS A 1 86 ? 9.795 -2.955 -4.207 1.00 90.56 86 CYS A N 1
ATOM 659 C CA . CYS A 1 86 ? 9.477 -3.986 -3.221 1.00 90.56 86 CYS A CA 1
ATOM 660 C C . CYS A 1 86 ? 9.989 -5.374 -3.631 1.00 90.56 86 CYS A C 1
ATOM 662 O O . CYS A 1 86 ? 9.727 -5.871 -4.729 1.00 90.56 86 CYS A O 1
ATOM 664 N N . GLY A 1 87 ? 10.688 -6.041 -2.707 1.00 89.88 87 GLY A N 1
ATOM 665 C CA . GLY A 1 87 ? 11.147 -7.431 -2.844 1.00 89.88 87 GLY A CA 1
ATOM 666 C C . GLY A 1 87 ? 10.183 -8.481 -2.273 1.00 89.88 87 GLY A C 1
ATOM 667 O O . GLY A 1 87 ? 10.488 -9.669 -2.310 1.00 89.88 87 GLY A O 1
ATOM 668 N N . GLY A 1 88 ? 9.046 -8.061 -1.713 1.00 90.69 88 GLY A N 1
ATOM 669 C CA . GLY A 1 88 ? 8.061 -8.940 -1.083 1.00 90.69 88 GLY A CA 1
ATOM 670 C C . GLY A 1 88 ? 7.213 -9.743 -2.076 1.00 90.69 88 GLY A C 1
ATOM 671 O O . GLY A 1 88 ? 7.213 -9.499 -3.286 1.00 90.69 88 GLY A O 1
ATOM 672 N N . SER A 1 89 ? 6.454 -10.704 -1.548 1.00 93.62 89 SER A N 1
ATOM 673 C CA . SER A 1 89 ? 5.418 -11.412 -2.310 1.00 93.62 89 SER A CA 1
ATOM 674 C C . SER A 1 89 ? 4.158 -10.553 -2.415 1.00 93.62 89 SER A C 1
ATOM 676 O O . SER A 1 89 ? 3.771 -9.916 -1.441 1.00 93.62 89 SER A O 1
ATOM 678 N N . HIS A 1 90 ? 3.515 -10.556 -3.583 1.00 96.06 90 HIS A N 1
ATOM 679 C CA . HIS A 1 90 ? 2.296 -9.787 -3.848 1.00 96.06 90 HIS A CA 1
ATOM 680 C C . HIS A 1 90 ? 1.260 -10.651 -4.565 1.00 96.06 90 HIS A C 1
ATOM 682 O O . HIS A 1 90 ? 1.604 -11.627 -5.234 1.00 96.06 90 HIS A O 1
ATOM 688 N N . VAL A 1 91 ? -0.008 -10.264 -4.435 1.00 96.44 91 VAL A N 1
ATOM 689 C CA . VAL A 1 91 ? -1.097 -10.783 -5.268 1.00 96.44 91 VAL A CA 1
ATOM 690 C C . VAL A 1 91 ? -0.926 -10.328 -6.720 1.00 96.44 91 VAL A C 1
ATOM 692 O O . VAL A 1 91 ? -0.303 -9.304 -6.980 1.00 96.44 91 VAL A O 1
ATOM 695 N N . GLY A 1 92 ? -1.491 -11.071 -7.674 1.00 97.19 92 GLY A N 1
ATOM 696 C CA . GLY A 1 92 ? -1.466 -10.673 -9.088 1.00 97.19 92 GLY A CA 1
ATOM 697 C C . GLY A 1 92 ? -2.500 -9.603 -9.455 1.00 97.19 92 GLY A C 1
ATOM 698 O O . GLY A 1 92 ? -2.326 -8.909 -10.446 1.00 97.19 92 GLY A O 1
ATOM 699 N N . ASN A 1 93 ? -3.560 -9.460 -8.657 1.00 98.31 93 ASN A N 1
ATOM 700 C CA . ASN A 1 93 ? -4.677 -8.547 -8.898 1.00 98.31 93 ASN A CA 1
ATOM 701 C C . ASN A 1 93 ? -5.220 -8.027 -7.558 1.00 98.31 93 ASN A C 1
ATOM 703 O O . ASN A 1 93 ? -5.282 -8.795 -6.591 1.00 98.31 93 ASN A O 1
ATOM 707 N N . THR A 1 94 ? -5.619 -6.754 -7.483 1.00 98.31 94 THR A N 1
ATOM 708 C CA . THR A 1 94 ? -6.089 -6.136 -6.228 1.00 98.31 94 THR A CA 1
ATOM 709 C C . THR A 1 94 ? -7.326 -6.823 -5.645 1.00 98.31 94 THR A C 1
ATOM 711 O O . THR A 1 94 ? -7.454 -6.893 -4.423 1.00 98.31 94 THR A O 1
ATOM 714 N N . ALA A 1 95 ? -8.177 -7.440 -6.471 1.00 98.00 95 ALA A N 1
ATOM 715 C CA . ALA A 1 95 ? -9.378 -8.144 -6.016 1.00 98.00 95 ALA A CA 1
ATOM 716 C C . ALA A 1 95 ? -9.081 -9.348 -5.106 1.00 98.00 95 ALA A C 1
ATOM 718 O O . ALA A 1 95 ? -9.923 -9.720 -4.290 1.00 98.00 95 ALA A O 1
ATOM 719 N N . PHE A 1 96 ? -7.882 -9.941 -5.184 1.00 97.94 96 PHE A N 1
ATOM 720 C CA . PHE A 1 96 ? -7.487 -11.032 -4.281 1.00 97.94 96 PHE A CA 1
ATOM 721 C C . PHE A 1 96 ? -7.366 -10.592 -2.817 1.00 97.94 96 PHE A C 1
ATOM 723 O O . PHE A 1 96 ? -7.395 -11.442 -1.930 1.00 97.94 96 PHE A O 1
ATOM 730 N N . ILE A 1 97 ? -7.252 -9.287 -2.553 1.00 97.00 97 ILE A N 1
ATOM 731 C CA . ILE A 1 97 ? -7.254 -8.732 -1.193 1.00 97.00 97 ILE A CA 1
ATOM 732 C C . ILE A 1 97 ? -8.655 -8.845 -0.566 1.00 97.00 97 ILE A C 1
ATOM 734 O O . ILE A 1 97 ? -8.774 -8.950 0.653 1.00 97.00 97 ILE A O 1
ATOM 738 N N . SER A 1 98 ? -9.711 -8.901 -1.388 1.00 97.25 98 SER A N 1
ATOM 739 C CA . SER A 1 98 ? -11.126 -8.998 -1.003 1.00 97.25 98 SER A CA 1
ATOM 740 C C . SER A 1 98 ? -11.674 -7.781 -0.252 1.00 97.25 98 SER A C 1
ATOM 742 O O . SER A 1 98 ? -12.585 -7.122 -0.744 1.00 97.25 98 SER A O 1
ATOM 744 N N . SER A 1 99 ? -11.167 -7.481 0.941 1.00 96.19 99 SER A N 1
ATOM 745 C CA . SER A 1 99 ? -11.664 -6.383 1.774 1.00 96.19 99 SER A CA 1
ATOM 746 C C . SER A 1 99 ? -10.577 -5.844 2.687 1.00 96.19 99 SER A C 1
ATOM 748 O O . SER A 1 99 ? -9.792 -6.617 3.239 1.00 96.19 99 SER A O 1
ATOM 750 N N . PHE A 1 100 ? -10.595 -4.538 2.916 1.00 97.88 100 PHE A N 1
ATOM 751 C CA . PHE A 1 100 ? -9.713 -3.854 3.850 1.00 97.88 100 PHE A CA 1
ATOM 752 C C . PHE A 1 100 ? -10.511 -3.241 5.004 1.00 97.88 100 PHE A C 1
ATOM 754 O O . PHE A 1 100 ? -11.604 -2.712 4.797 1.00 97.88 100 PHE A O 1
ATOM 761 N N . ARG A 1 101 ? -9.958 -3.310 6.220 1.00 97.56 101 ARG A N 1
ATOM 762 C CA . ARG A 1 101 ? -10.566 -2.743 7.426 1.00 97.56 101 ARG A CA 1
ATOM 763 C C . ARG A 1 101 ? -9.506 -2.157 8.352 1.00 97.56 101 ARG A C 1
ATOM 765 O O . ARG A 1 101 ? -8.577 -2.862 8.747 1.00 97.56 101 ARG A O 1
ATOM 772 N N . LEU A 1 102 ? -9.692 -0.908 8.758 1.00 97.50 102 LEU A N 1
ATOM 773 C CA . LEU A 1 102 ? -8.946 -0.272 9.833 1.00 97.50 102 LEU A CA 1
ATOM 774 C C . LEU A 1 102 ? -9.463 -0.787 11.179 1.00 97.50 102 LEU A C 1
ATOM 776 O O . LEU A 1 102 ? -10.642 -0.657 11.517 1.00 97.50 102 LEU A O 1
ATOM 780 N N . THR A 1 103 ? -8.569 -1.393 11.957 1.00 96.75 103 THR A N 1
ATOM 781 C CA . THR A 1 103 ? -8.883 -1.906 13.300 1.00 96.75 103 THR A CA 1
ATOM 782 C C . THR A 1 103 ? -8.523 -0.919 14.404 1.00 96.75 103 THR A C 1
ATOM 784 O O . THR A 1 103 ? -9.140 -0.937 15.466 1.00 96.75 103 THR A O 1
ATOM 787 N N . SER A 1 104 ? -7.511 -0.081 14.176 1.00 94.94 104 SER A N 1
ATOM 788 C CA . SER A 1 104 ? -7.015 0.908 15.135 1.00 94.94 104 SER A CA 1
ATOM 789 C C . SER A 1 104 ? -6.073 1.900 14.456 1.00 94.94 104 SER A C 1
ATOM 791 O O . SER A 1 104 ? -5.307 1.503 13.579 1.00 94.94 104 SER A O 1
ATOM 793 N N . GLU A 1 105 ? -6.053 3.139 14.941 1.00 95.56 105 GLU A N 1
ATOM 794 C CA . GLU A 1 105 ? -5.023 4.144 14.660 1.00 95.56 105 GLU A CA 1
ATOM 795 C C . GLU A 1 105 ? -4.501 4.687 15.998 1.00 95.56 105 GLU A C 1
ATOM 797 O O . GLU A 1 105 ? -5.257 4.770 16.972 1.00 95.56 105 GLU A O 1
ATOM 802 N N . ALA A 1 106 ? -3.196 4.954 16.076 1.00 93.00 106 ALA A N 1
ATOM 803 C CA . ALA A 1 106 ? -2.577 5.550 17.252 1.00 93.00 106 ALA A CA 1
ATOM 804 C C . ALA A 1 106 ? -1.255 6.243 16.892 1.00 93.00 106 ALA A C 1
ATOM 806 O O . ALA A 1 106 ? -0.426 5.684 16.172 1.00 93.00 106 ALA A O 1
ATOM 807 N N . GLY A 1 107 ? -1.006 7.407 17.498 1.00 90.06 107 GLY A N 1
ATOM 808 C CA . GLY A 1 107 ? 0.304 8.056 17.470 1.00 90.06 107 GLY A CA 1
ATOM 809 C C . GLY A 1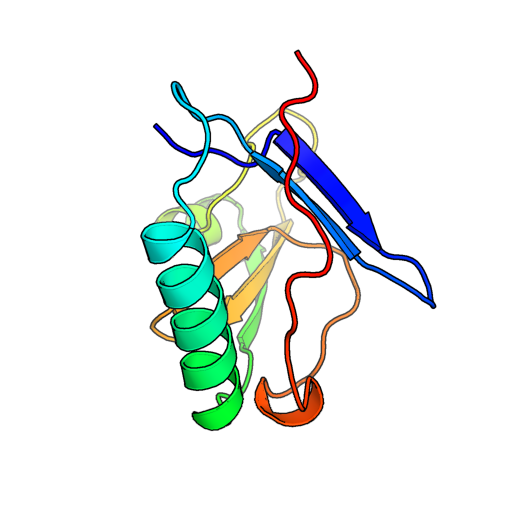 107 ? 1.324 7.316 18.342 1.00 90.06 107 GLY A C 1
ATOM 810 O O . GLY A 1 107 ? 1.049 7.022 19.506 1.00 90.06 107 GLY A O 1
ATOM 811 N N . ILE A 1 108 ? 2.509 7.035 17.791 1.00 83.56 108 ILE A N 1
ATOM 812 C CA . ILE A 1 108 ? 3.558 6.235 18.456 1.00 83.56 108 ILE A CA 1
ATOM 813 C C . ILE A 1 108 ? 4.775 7.041 18.949 1.00 83.56 108 ILE A C 1
ATOM 815 O O . ILE A 1 108 ? 5.667 6.450 19.560 1.00 83.56 108 ILE A O 1
ATOM 819 N N . GLY A 1 109 ? 4.782 8.368 18.756 1.00 67.81 109 GLY A N 1
ATOM 820 C CA . GLY A 1 109 ? 5.838 9.283 19.221 1.00 67.81 109 GLY A CA 1
ATOM 821 C C . GLY A 1 109 ? 6.600 9.974 18.102 1.00 67.81 109 GLY A C 1
ATOM 822 O O . GLY A 1 109 ? 7.066 9.267 17.184 1.00 67.81 109 GLY A O 1
#

Sequence (109 aa):
HVNQAGSLVTPDYLRFDFTHFSPVTQEELDQIEALVNEEILKATDLAIAEMSMDEAKAKGAMALFGDKYGDVVRVVEVPGFSVELCGGSHVGNTAFISSFRLTSEAGIG

InterPro domains:
  IPR012947 Threonyl/alanyl tRNA synthetase, SAD [PF07973] (73-108)
  IPR012947 Threonyl/alanyl tRNA synthetase, SAD [SM00863] (73-109)
  IPR018163 Threonyl/alanyl tRNA synthetase, class II-like, putative editing domain superfamily [SSF55186] (1-108)
  IPR018165 Alanyl-tRNA synthetase, class IIc, core domain [PS50860] (1-109)
  IPR050058 Alanine--tRNA ligase [PTHR11777] (1-108)